Protein AF-A0A5K1CFT6-F1 (afdb_monomer_lite)

Foldseek 3Di:
DQDKDKDWDDDDPVIDIDIDGDADDDDPPGDDDDDDD

InterPro domains:
  IPR008963 Purple acid phosphatase-like, N-terminal [SSF49363] (1-23)

Radius of gyration: 14.56 Å; chains: 1; bounding box: 33×14×33 Å

Structure (mmCIF, N/CA/C/O backbone):
data_AF-A0A5K1CFT6-F1
#
_entry.id   AF-A0A5K1CFT6-F1
#
loop_
_atom_site.group_PDB
_atom_site.id
_atom_site.type_symbol
_atom_site.label_atom_id
_atom_site.label_alt_id
_atom_site.label_comp_id
_atom_site.label_asym_id
_atom_site.label_entity_id
_atom_site.label_seq_id
_atom_site.pdbx_PDB_ins_code
_atom_site.Cartn_x
_atom_site.Cartn_y
_atom_site.Cartn_z
_atom_site.occupancy
_atom_site.B_iso_or_equiv
_atom_site.auth_seq_id
_atom_site.auth_comp_id
_atom_site.auth_asym_id
_atom_s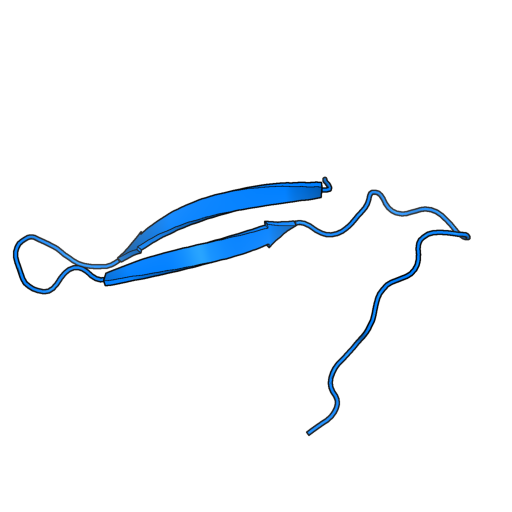ite.auth_atom_id
_atom_site.pdbx_PDB_model_num
ATOM 1 N N . TYR A 1 1 ? -1.375 3.236 -9.300 1.00 88.38 1 TYR A N 1
ATOM 2 C CA . TYR A 1 1 ? 0.072 3.371 -9.048 1.00 88.38 1 TYR A CA 1
ATOM 3 C C . TYR A 1 1 ? 0.311 4.767 -8.526 1.00 88.38 1 TYR A C 1
ATOM 5 O O . TYR A 1 1 ? -0.454 5.655 -8.895 1.00 88.38 1 TYR A O 1
ATOM 13 N N . ASP A 1 2 ? 1.282 4.946 -7.640 1.00 91.12 2 ASP A N 1
ATOM 14 C CA . ASP A 1 2 ? 1.642 6.249 -7.056 1.00 91.12 2 ASP A CA 1
ATOM 15 C C . ASP A 1 2 ? 0.476 7.055 -6.491 1.00 91.12 2 ASP A C 1
ATOM 17 O O . ASP A 1 2 ? 0.410 8.280 -6.576 1.00 91.12 2 ASP A O 1
ATOM 21 N N . THR A 1 3 ? -0.503 6.352 -5.933 1.00 96.69 3 THR A N 1
ATOM 22 C CA . THR A 1 3 ? -1.723 6.949 -5.412 1.00 96.69 3 THR A CA 1
ATOM 23 C C . THR A 1 3 ? -1.778 6.723 -3.911 1.00 96.69 3 THR A C 1
ATOM 25 O O . THR A 1 3 ? -1.570 5.608 -3.424 1.00 96.69 3 THR A O 1
ATOM 28 N N . LYS A 1 4 ? -2.052 7.798 -3.169 1.00 97.44 4 LYS A N 1
ATOM 29 C CA . LYS A 1 4 ? -2.289 7.737 -1.728 1.00 97.44 4 LYS A CA 1
ATOM 30 C C . LYS A 1 4 ? -3.757 7.412 -1.473 1.00 97.44 4 LYS A C 1
ATOM 32 O O . LYS A 1 4 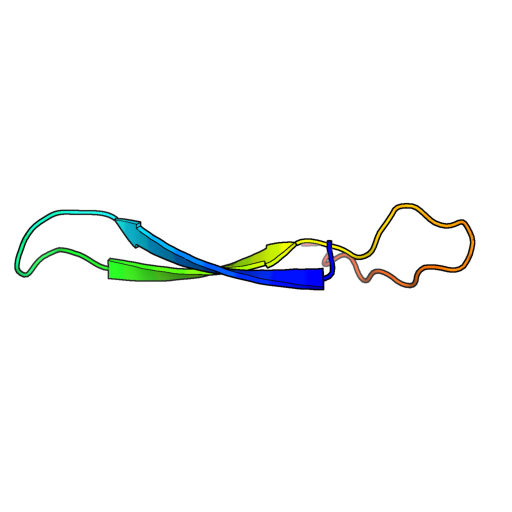? -4.634 8.131 -1.946 1.00 97.44 4 LYS A O 1
ATOM 37 N N . TYR A 1 5 ? -4.001 6.363 -0.703 1.00 97.75 5 TYR A N 1
ATOM 38 C CA . TYR A 1 5 ? -5.332 5.951 -0.282 1.00 97.75 5 TYR A CA 1
ATOM 39 C C . TYR A 1 5 ? -5.502 6.194 1.208 1.00 97.75 5 TYR A C 1
ATOM 41 O O . TYR A 1 5 ? -4.591 5.942 1.998 1.00 97.75 5 TYR A O 1
ATOM 49 N N . T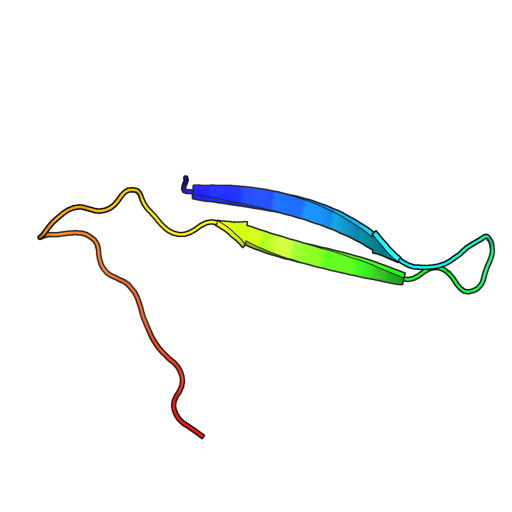YR A 1 6 ? -6.688 6.669 1.570 1.00 97.88 6 TYR A N 1
ATOM 50 C CA . TYR A 1 6 ? -7.136 6.817 2.946 1.00 97.88 6 TYR A CA 1
ATOM 51 C C . TYR A 1 6 ? -8.242 5.804 3.192 1.00 97.88 6 TYR A C 1
ATOM 53 O O . TYR A 1 6 ? -9.101 5.605 2.331 1.00 97.88 6 TYR A O 1
ATOM 61 N N . TYR A 1 7 ? -8.221 5.164 4.352 1.00 95.75 7 TYR A N 1
ATOM 62 C CA . TYR A 1 7 ? -9.293 4.270 4.760 1.00 95.75 7 TYR A CA 1
ATOM 63 C C . TYR A 1 7 ? -9.488 4.325 6.269 1.00 95.75 7 TYR A C 1
ATOM 65 O O . TYR A 1 7 ? -8.570 4.640 7.029 1.00 95.75 7 TYR A O 1
ATOM 73 N N . LYS A 1 8 ? -10.716 4.029 6.688 1.00 97.44 8 LYS A N 1
ATOM 74 C CA . LYS A 1 8 ? -11.128 4.027 8.085 1.00 97.44 8 LYS A CA 1
ATOM 75 C C . LYS A 1 8 ? -11.533 2.609 8.469 1.00 97.44 8 LYS A C 1
ATOM 77 O O . LYS A 1 8 ? -12.277 1.972 7.727 1.00 97.44 8 LYS A O 1
ATOM 82 N N . ILE A 1 9 ? -11.032 2.113 9.595 1.00 97.31 9 ILE A N 1
ATOM 83 C CA . ILE A 1 9 ? -11.428 0.818 10.164 1.00 97.31 9 ILE A CA 1
ATOM 84 C C . ILE A 1 9 ? -12.167 1.068 11.474 1.00 97.31 9 ILE A C 1
ATOM 86 O O . ILE A 1 9 ? -11.694 1.848 12.299 1.00 97.31 9 ILE A O 1
ATOM 90 N N . GLY A 1 10 ? -13.267 0.350 11.688 1.00 95.94 10 GLY A N 1
ATOM 91 C CA . GLY A 1 10 ? -14.102 0.454 12.883 1.00 95.94 10 GLY A CA 1
ATOM 92 C C . GLY A 1 10 ? -15.289 1.390 12.680 1.00 95.94 10 GLY A C 1
ATOM 93 O O . GLY A 1 10 ? -15.457 1.979 11.612 1.00 95.94 10 GLY A O 1
ATOM 94 N N . GLU A 1 11 ? -16.101 1.521 13.723 1.00 95.12 11 GLU A N 1
ATOM 95 C CA . GLU A 1 11 ? -17.364 2.260 13.692 1.00 95.12 11 GLU A CA 1
ATOM 96 C C . GLU A 1 11 ? -17.394 3.338 14.782 1.00 95.12 11 GLU A C 1
ATOM 98 O O . GLU A 1 11 ? -16.724 3.227 15.819 1.00 95.12 11 GLU A O 1
ATOM 103 N N . ASP A 1 12 ? -18.136 4.407 14.496 1.00 92.94 12 ASP A N 1
ATOM 104 C CA . ASP A 1 12 ? -18.365 5.550 15.379 1.00 92.94 12 ASP A CA 1
ATOM 105 C C . ASP A 1 12 ? -17.073 6.118 15.997 1.00 92.94 12 ASP A C 1
ATOM 107 O O . ASP A 1 12 ? -16.136 6.488 15.278 1.00 92.94 12 ASP A O 1
ATOM 111 N N . GLU A 1 13 ? -17.022 6.203 17.325 1.00 94.31 13 GLU A N 1
ATOM 112 C CA . GLU A 1 13 ? -15.933 6.811 18.097 1.00 94.31 13 GLU A CA 1
ATOM 113 C C . GLU A 1 13 ? -14.680 5.931 18.176 1.00 94.31 13 GLU A C 1
ATOM 115 O O . GLU A 1 13 ? -13.587 6.415 18.460 1.00 94.31 13 GLU A O 1
ATOM 120 N N . SER A 1 14 ? -14.819 4.632 17.906 1.00 95.44 14 SER A N 1
ATOM 121 C CA . SER A 1 14 ? -13.700 3.682 17.939 1.00 95.44 14 SER A CA 1
ATOM 122 C C . SER A 1 14 ? -12.921 3.624 16.623 1.00 95.44 14 SER A C 1
ATOM 124 O O . SER A 1 14 ? -11.867 2.984 16.540 1.00 95.44 14 SER A O 1
ATOM 126 N N . ALA A 1 15 ? -13.445 4.278 15.586 1.00 97.25 15 ALA A N 1
ATOM 127 C CA . ALA A 1 15 ? -12.935 4.168 14.238 1.00 97.25 15 ALA A CA 1
ATOM 128 C C . ALA A 1 15 ? -11.586 4.888 14.074 1.00 97.25 15 ALA A C 1
ATOM 130 O O . ALA A 1 15 ? -11.393 6.017 14.525 1.00 97.25 15 ALA A O 1
ATOM 131 N N . ARG A 1 16 ? -10.647 4.239 13.383 1.00 97.62 16 ARG A N 1
ATOM 132 C CA . ARG A 1 16 ? -9.275 4.717 13.175 1.00 97.62 16 ARG A CA 1
ATOM 133 C C . ARG A 1 16 ? -8.995 4.933 11.705 1.00 97.62 16 ARG A C 1
ATOM 135 O O . ARG A 1 16 ? -9.372 4.114 10.869 1.00 97.62 16 ARG A O 1
ATOM 142 N N . GLU A 1 17 ? -8.298 6.018 11.413 1.00 97.12 17 GLU A N 1
ATOM 143 C CA . GLU A 1 17 ? -7.886 6.364 10.062 1.00 97.12 17 GLU A CA 1
ATOM 144 C C . GLU A 1 17 ? -6.461 5.903 9.799 1.00 97.12 17 GLU A C 1
ATOM 146 O O . GLU A 1 17 ? -5.559 6.047 10.627 1.00 97.12 17 GLU A O 1
ATOM 151 N N . PHE A 1 18 ? -6.269 5.362 8.609 1.00 98.06 18 PHE A N 1
ATOM 152 C CA . PHE A 1 18 ? -4.993 4.890 8.118 1.00 98.06 18 PHE A CA 1
ATOM 153 C C . PHE A 1 18 ? -4.807 5.371 6.687 1.00 98.06 18 PHE A C 1
ATOM 155 O O . PHE A 1 18 ? -5.756 5.726 5.979 1.00 98.06 18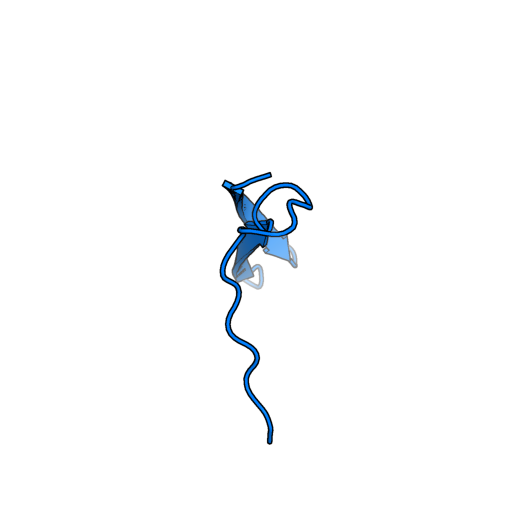 PHE A O 1
ATOM 162 N N . TRP A 1 19 ? -3.559 5.356 6.241 1.00 97.50 19 TRP A N 1
ATOM 163 C CA . TRP A 1 19 ? -3.238 5.627 4.855 1.00 97.50 19 TRP A CA 1
ATOM 164 C C . TRP A 1 19 ? -2.096 4.743 4.391 1.00 97.50 19 TRP A C 1
ATOM 166 O O . TRP A 1 19 ? -1.230 4.340 5.167 1.00 97.50 19 TRP A O 1
ATOM 176 N N . PHE A 1 20 ? -2.094 4.472 3.096 1.00 96.88 20 PHE A N 1
ATOM 177 C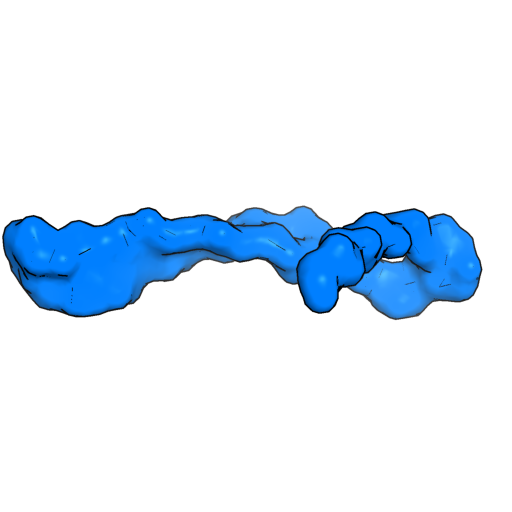 CA . PHE A 1 20 ? -0.984 3.829 2.415 1.00 96.88 20 PHE A CA 1
ATOM 178 C C . PHE A 1 20 ? -0.817 4.439 1.028 1.00 96.88 20 PHE A C 1
ATOM 180 O O . PHE A 1 20 ? -1.705 5.119 0.506 1.00 96.88 20 PHE A O 1
ATOM 187 N N . HIS A 1 21 ? 0.349 4.216 0.441 1.00 96.69 21 HIS A N 1
ATOM 188 C CA . HIS A 1 21 ? 0.663 4.656 -0.907 1.00 96.69 21 HIS A CA 1
ATOM 189 C C . HIS A 1 21 ? 0.909 3.426 -1.771 1.00 96.69 21 HIS A C 1
ATOM 191 O O . HIS A 1 21 ? 1.711 2.566 -1.406 1.00 96.69 21 HIS A O 1
ATOM 197 N N . THR A 1 22 ? 0.202 3.309 -2.893 1.00 96.69 22 THR A N 1
ATOM 198 C CA . THR A 1 22 ? 0.481 2.220 -3.833 1.00 96.69 22 THR A CA 1
ATOM 199 C C . THR A 1 22 ? 1.843 2.455 -4.474 1.00 96.69 22 THR A C 1
ATOM 201 O O . THR A 1 22 ? 2.083 3.590 -4.883 1.00 96.69 22 THR A O 1
ATOM 204 N N . PRO A 1 23 ? 2.672 1.420 -4.659 1.00 93.06 23 PRO A N 1
ATOM 205 C CA . PRO A 1 23 ? 3.946 1.559 -5.351 1.00 93.06 23 PRO A CA 1
ATOM 206 C C . PRO A 1 23 ? 3.814 2.152 -6.762 1.00 93.06 23 PRO A C 1
ATOM 208 O O . PRO A 1 23 ? 2.733 2.128 -7.379 1.00 93.06 23 PRO A O 1
ATOM 211 N N . HIS A 1 24 ? 4.956 2.603 -7.280 1.00 91.31 24 HIS A N 1
ATOM 212 C CA . HIS A 1 24 ? 5.138 2.932 -8.688 1.00 91.31 24 HIS A CA 1
ATOM 213 C C . HIS A 1 24 ? 4.707 1.766 -9.578 1.00 91.31 24 HIS A C 1
ATOM 215 O O . HIS A 1 24 ? 4.657 0.598 -9.173 1.00 91.31 24 HIS A O 1
ATOM 221 N N . LYS A 1 25 ? 4.369 2.089 -10.825 1.00 91.94 25 LYS A N 1
ATOM 222 C CA . LYS A 1 25 ? 4.148 1.060 -11.839 1.00 91.94 25 LYS A CA 1
ATOM 223 C C . LYS A 1 25 ? 5.413 0.206 -11.960 1.00 91.94 25 LYS A C 1
ATOM 225 O O . LYS A 1 25 ? 6.517 0.730 -11.867 1.00 91.94 25 LYS A O 1
ATOM 230 N N . ILE A 1 26 ? 5.234 -1.098 -12.176 1.00 91.81 26 ILE A N 1
ATOM 231 C CA . ILE A 1 26 ? 6.352 -2.016 -12.407 1.00 91.81 26 ILE A CA 1
ATOM 232 C C . ILE A 1 26 ? 7.116 -1.531 -13.643 1.00 91.81 26 ILE A C 1
ATOM 234 O O . ILE A 1 26 ? 6.582 -1.554 -14.753 1.00 91.81 26 ILE A O 1
ATOM 238 N N . ASP A 1 27 ? 8.344 -1.087 -13.415 1.00 91.31 27 ASP A N 1
ATOM 239 C CA . ASP A 1 27 ? 9.290 -0.621 -14.419 1.00 91.31 27 ASP A CA 1
ATOM 240 C C . ASP A 1 27 ? 10.705 -1.018 -13.967 1.00 91.31 27 ASP A C 1
ATOM 242 O O . ASP A 1 27 ? 10.998 -0.909 -12.773 1.00 91.31 27 ASP A O 1
ATOM 246 N N . PRO A 1 28 ? 11.594 -1.467 -14.871 1.00 92.75 28 PRO A N 1
ATOM 247 C CA . PRO A 1 28 ? 12.965 -1.839 -14.514 1.00 92.75 28 PRO A CA 1
ATOM 248 C C . PRO A 1 28 ? 13.781 -0.728 -13.835 1.00 92.75 28 PRO A C 1
ATOM 250 O O . PRO A 1 28 ? 14.747 -1.031 -13.142 1.00 92.75 28 PRO A O 1
ATOM 253 N N . ASN A 1 29 ? 13.411 0.539 -14.028 1.00 94.06 29 ASN A N 1
ATOM 254 C CA . ASN A 1 29 ? 14.082 1.703 -13.451 1.00 94.06 29 ASN A CA 1
ATOM 255 C C . ASN A 1 29 ? 13.309 2.313 -12.272 1.00 94.06 29 ASN A C 1
ATOM 257 O O . ASN A 1 29 ? 13.716 3.352 -11.751 1.00 94.06 29 ASN A O 1
ATOM 261 N N . ALA A 1 30 ? 12.188 1.719 -11.855 1.00 91.25 30 ALA A N 1
ATOM 262 C CA . ALA A 1 30 ? 11.447 2.202 -10.699 1.00 91.25 30 ALA A CA 1
ATOM 263 C C . ALA A 1 30 ? 12.214 1.894 -9.406 1.00 91.25 30 ALA A C 1
ATOM 265 O O . ALA A 1 30 ? 12.486 0.739 -9.078 1.00 91.25 30 ALA A O 1
ATOM 266 N N . SER A 1 31 ? 12.522 2.938 -8.642 1.00 92.75 31 SER A N 1
ATOM 267 C CA . SER A 1 31 ? 13.140 2.809 -7.323 1.00 92.75 31 SER A CA 1
ATOM 268 C C . SER A 1 31 ? 12.096 2.444 -6.266 1.00 92.75 31 SER A C 1
ATOM 270 O O . SER A 1 31 ? 11.033 3.060 -6.192 1.00 92.75 31 SER A O 1
ATOM 272 N N . TYR A 1 32 ? 12.416 1.477 -5.405 1.00 93.50 32 TYR A N 1
ATOM 273 C CA . TYR A 1 32 ? 11.598 1.116 -4.248 1.00 93.50 32 TYR A CA 1
ATOM 274 C C . TYR A 1 32 ? 12.488 0.682 -3.080 1.00 93.50 32 TYR A C 1
ATOM 276 O O . TYR A 1 32 ? 13.441 -0.072 -3.270 1.00 93.50 32 TYR A O 1
ATOM 284 N N . THR A 1 33 ? 12.171 1.144 -1.870 1.00 94.75 33 THR A N 1
ATOM 285 C CA . THR A 1 33 ? 12.956 0.848 -0.662 1.00 94.75 33 THR A CA 1
ATOM 286 C C . THR A 1 33 ? 12.213 -0.145 0.222 1.00 94.75 33 THR A C 1
ATOM 288 O O . THR A 1 33 ? 11.074 0.104 0.617 1.00 94.75 33 THR A O 1
ATOM 291 N N . PHE A 1 34 ? 12.872 -1.247 0.581 1.00 94.81 34 PHE A N 1
ATOM 292 C CA . PHE A 1 34 ? 12.354 -2.235 1.528 1.00 94.81 34 PHE A CA 1
ATOM 293 C C . PHE A 1 34 ? 13.004 -2.054 2.902 1.0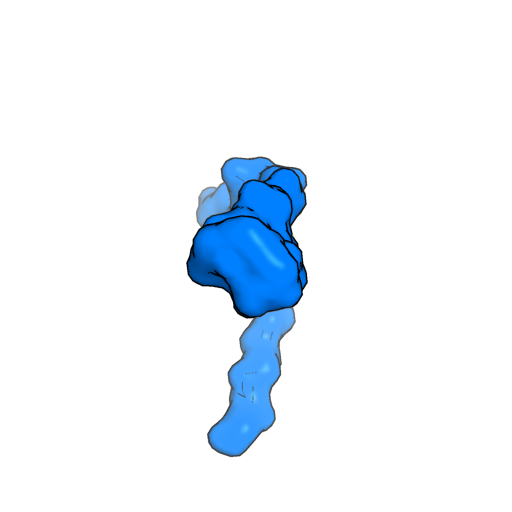0 94.81 34 PHE A C 1
ATOM 295 O O . PHE A 1 34 ? 14.225 -1.951 3.003 1.00 94.81 34 PHE A O 1
ATOM 302 N N . GLY A 1 35 ? 12.194 -2.037 3.962 1.00 94.50 35 GLY A N 1
ATOM 303 C CA . GLY A 1 35 ? 12.690 -2.196 5.330 1.00 94.50 35 GLY A CA 1
ATOM 304 C C . GLY A 1 35 ? 12.910 -3.678 5.644 1.00 94.50 35 GLY A C 1
ATOM 305 O O . GLY A 1 35 ? 12.074 -4.503 5.284 1.00 94.50 35 GLY A O 1
ATOM 306 N N . ILE A 1 36 ? 14.016 -4.011 6.311 1.00 94.88 36 ILE A N 1
ATOM 307 C CA . ILE A 1 36 ? 14.332 -5.362 6.803 1.00 94.88 36 ILE A CA 1
ATOM 308 C C . ILE A 1 36 ? 14.443 -5.265 8.328 1.00 94.88 36 ILE A C 1
ATOM 310 O O . ILE A 1 36 ? 15.095 -4.344 8.823 1.00 94.88 36 ILE A O 1
ATOM 314 N N . ILE A 1 37 ? 13.770 -6.167 9.047 1.00 84.56 37 ILE A N 1
ATOM 315 C CA . ILE A 1 37 ? 13.652 -6.188 10.515 1.00 84.56 37 ILE A CA 1
ATOM 316 C C . ILE A 1 37 ? 14.111 -7.548 11.026 1.00 84.56 37 ILE A C 1
ATOM 318 O O . ILE A 1 37 ? 13.709 -8.555 10.400 1.00 84.56 37 ILE A O 1
#

pLDDT: mean 94.56, std 2.95, range [84.56, 98.06]

Organism: NCBI:txid210225

Sequence (37 aa):
YDTKYYYKIGEDESAREFWFHTPHKIDPNASYTFGII

Secondary structure (DSSP, 8-state):
---EEEEEESSGGG-EEEEEEPPPP--TT--------